Protein AF-A0AB36ZN95-F1 (afdb_monomer_lite)

Sequence (146 aa):
MKLFPFGRGDANPLPSDDRGSGKLDDYDYELRPKSRRGDTLLRLADSRPHQDEIARVLALGEDEVTAVIPRRTAEEERVDAPMPVRLFAAQRPSGLVGQVPRGLENVVEAALARLSEAGRSPRVPARIVTVRGGLRVELLMHETRG

Structure (mmCIF, N/CA/C/O backbone):
data_AF-A0AB36ZN95-F1
#
_entry.id   AF-A0AB36ZN95-F1
#
loop_
_atom_site.group_PDB
_atom_site.id
_atom_site.type_symbol
_atom_site.label_atom_id
_atom_site.label_alt_id
_atom_site.label_comp_id
_atom_site.label_asym_id
_atom_site.label_entity_id
_atom_site.label_seq_id
_atom_site.pdbx_PDB_ins_code
_atom_site.Cartn_x
_atom_site.Cartn_y
_atom_site.Cartn_z
_atom_site.occupancy
_atom_site.B_iso_or_equiv
_atom_site.auth_seq_id
_atom_site.auth_comp_id
_atom_site.auth_asym_id
_atom_site.auth_atom_id
_atom_site.pdbx_PDB_model_num
ATOM 1 N N . MET A 1 1 ? 6.369 4.481 -47.819 1.00 40.97 1 MET A N 1
ATOM 2 C CA . MET A 1 1 ? 6.483 4.945 -46.418 1.00 40.97 1 MET A CA 1
ATOM 3 C C . MET A 1 1 ? 6.075 3.802 -45.502 1.00 40.97 1 MET A C 1
ATOM 5 O O . MET A 1 1 ? 4.924 3.397 -45.550 1.00 40.97 1 MET A O 1
ATOM 9 N N . LYS A 1 2 ? 7.013 3.216 -44.750 1.00 36.56 2 LYS A N 1
ATOM 10 C CA . LYS A 1 2 ? 6.698 2.195 -43.738 1.00 36.56 2 LYS A CA 1
ATOM 11 C C . LYS A 1 2 ? 6.238 2.926 -42.474 1.00 36.56 2 LYS A C 1
ATOM 13 O O . LYS A 1 2 ? 7.019 3.689 -41.914 1.00 36.56 2 LYS A O 1
ATOM 18 N N . LEU A 1 3 ? 4.979 2.736 -42.071 1.00 44.12 3 LEU A N 1
ATOM 19 C CA . LEU A 1 3 ? 4.510 3.149 -40.750 1.00 44.12 3 LEU A CA 1
ATOM 20 C C . LEU A 1 3 ? 5.256 2.310 -39.711 1.00 44.12 3 LEU A C 1
ATOM 22 O O . LEU A 1 3 ? 5.128 1.087 -39.695 1.00 44.12 3 LEU A O 1
ATOM 26 N N . PHE A 1 4 ? 6.038 2.966 -38.861 1.00 44.81 4 PHE A N 1
ATOM 27 C CA . PHE A 1 4 ? 6.527 2.348 -37.638 1.00 44.81 4 PHE A CA 1
ATOM 28 C C . PHE A 1 4 ? 5.335 2.203 -36.686 1.00 44.81 4 PHE A C 1
ATOM 30 O O . PHE A 1 4 ? 4.691 3.211 -36.381 1.00 44.81 4 PHE A O 1
ATOM 37 N N . PRO A 1 5 ? 4.995 0.990 -36.223 1.00 46.53 5 PRO A N 1
ATOM 38 C CA . PRO A 1 5 ? 4.025 0.855 -35.156 1.00 46.53 5 PRO A CA 1
ATOM 39 C C . PRO A 1 5 ? 4.655 1.441 -33.890 1.00 46.53 5 PRO A C 1
ATOM 41 O O . PRO A 1 5 ? 5.637 0.912 -33.370 1.00 46.53 5 PRO A O 1
ATOM 44 N N . PHE A 1 6 ? 4.096 2.543 -33.393 1.00 45.62 6 PHE A N 1
ATOM 45 C CA . PHE A 1 6 ? 4.338 3.000 -32.029 1.00 45.62 6 PHE A CA 1
ATOM 46 C C . PHE A 1 6 ? 3.678 2.000 -31.077 1.00 45.62 6 PHE A C 1
ATOM 48 O O . PHE A 1 6 ? 2.567 2.207 -30.594 1.00 45.62 6 PHE A O 1
ATOM 55 N N . GLY A 1 7 ? 4.347 0.876 -30.830 1.00 41.28 7 GLY A N 1
ATOM 56 C CA . GLY A 1 7 ? 4.051 0.072 -29.658 1.00 41.28 7 GLY A CA 1
ATOM 57 C C . GLY A 1 7 ? 4.396 0.918 -28.440 1.00 41.28 7 GLY A C 1
ATOM 58 O O . GLY A 1 7 ? 5.571 1.192 -28.204 1.00 41.28 7 GLY A O 1
ATOM 59 N N . ARG A 1 8 ? 3.390 1.349 -27.668 1.00 46.88 8 ARG A N 1
ATOM 60 C CA . ARG A 1 8 ? 3.610 1.653 -26.249 1.00 46.88 8 ARG A CA 1
ATOM 61 C C . ARG A 1 8 ? 4.201 0.380 -25.661 1.00 46.88 8 ARG A C 1
ATOM 63 O O . ARG A 1 8 ? 3.473 -0.591 -25.478 1.00 46.88 8 ARG A O 1
ATOM 70 N N . GLY A 1 9 ? 5.518 0.360 -25.466 1.00 41.19 9 GLY A N 1
ATOM 71 C CA . GLY A 1 9 ? 6.158 -0.676 -24.676 1.00 41.19 9 GLY A CA 1
ATOM 72 C C . GLY A 1 9 ? 5.415 -0.724 -23.352 1.00 41.19 9 GLY A C 1
ATOM 73 O O . GLY A 1 9 ? 5.236 0.309 -22.709 1.00 41.19 9 GLY A O 1
ATOM 74 N N . ASP A 1 10 ? 4.890 -1.892 -23.017 1.00 50.78 10 ASP A N 1
ATOM 75 C CA . ASP A 1 10 ? 4.234 -2.154 -21.748 1.00 50.78 10 ASP A CA 1
ATOM 76 C C . ASP A 1 10 ? 5.326 -2.016 -20.671 1.00 50.78 10 ASP A C 1
ATOM 78 O O . ASP A 1 10 ? 6.056 -2.956 -20.375 1.00 50.78 10 ASP A O 1
ATOM 82 N N . ALA A 1 11 ? 5.548 -0.784 -20.201 1.00 57.69 11 ALA A N 1
ATOM 83 C CA . ALA A 1 11 ? 6.729 -0.361 -19.444 1.00 57.69 11 ALA A CA 1
ATOM 84 C C . ALA A 1 11 ? 6.703 -0.823 -17.978 1.00 57.69 11 ALA A C 1
ATOM 86 O O . ALA A 1 11 ? 7.364 -0.240 -17.123 1.00 57.69 11 ALA A O 1
ATOM 87 N N . ASN A 1 12 ? 5.916 -1.856 -17.673 1.00 65.75 12 ASN A N 1
ATOM 88 C CA . ASN A 1 12 ? 5.936 -2.506 -16.379 1.00 65.75 12 ASN A CA 1
ATOM 89 C C . ASN A 1 12 ? 6.737 -3.813 -16.507 1.00 65.75 12 ASN A C 1
ATOM 91 O O . ASN A 1 12 ? 6.235 -4.762 -17.122 1.00 65.75 12 ASN A O 1
ATOM 95 N N . PRO A 1 13 ? 7.964 -3.879 -15.947 1.00 77.44 13 PRO A N 1
ATOM 96 C CA . PRO A 1 13 ? 8.823 -5.057 -16.051 1.00 77.44 13 PRO A CA 1
ATOM 97 C C . PRO A 1 13 ? 8.262 -6.266 -15.288 1.00 77.44 13 PRO A C 1
ATOM 99 O O . PRO A 1 13 ? 8.769 -7.375 -15.444 1.00 77.44 13 PRO A O 1
ATOM 102 N N . LEU A 1 14 ? 7.222 -6.071 -14.467 1.00 85.25 14 LEU A N 1
ATOM 103 C CA . LEU A 1 14 ? 6.619 -7.134 -13.679 1.00 85.25 14 LEU A CA 1
ATOM 104 C C . LEU A 1 14 ? 5.716 -8.041 -14.535 1.00 85.25 14 LEU A C 1
ATOM 106 O O . LEU A 1 14 ? 4.974 -7.551 -15.405 1.00 85.25 14 LEU A O 1
ATOM 110 N N . PRO A 1 15 ? 5.700 -9.358 -14.244 1.00 85.94 15 PRO A N 1
ATOM 111 C CA . PRO A 1 15 ? 4.718 -10.287 -14.796 1.00 85.94 15 PRO A CA 1
ATOM 112 C C . PRO A 1 15 ? 3.291 -9.771 -14.597 1.00 85.94 15 PRO A C 1
ATOM 114 O O . PRO A 1 15 ? 2.988 -9.188 -13.559 1.00 85.94 15 PRO A O 1
ATOM 117 N N . SER A 1 16 ? 2.402 -10.000 -15.567 1.00 84.12 16 SER A N 1
ATOM 118 C CA . SER A 1 16 ? 1.049 -9.416 -15.600 1.00 84.12 16 SER A CA 1
ATOM 119 C C . SER A 1 16 ? 0.217 -9.662 -14.337 1.00 84.12 16 SER A C 1
ATOM 121 O O . SER A 1 16 ? -0.563 -8.808 -13.925 1.00 84.12 16 SER A O 1
ATOM 123 N N . ASP A 1 17 ? 0.414 -10.803 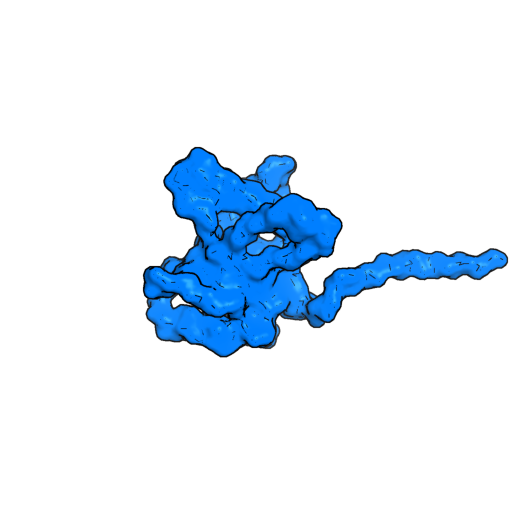-13.695 1.00 84.62 17 ASP A N 1
ATOM 124 C CA . ASP A 1 17 ? -0.256 -11.239 -12.474 1.00 84.62 17 ASP A CA 1
ATOM 125 C C . ASP A 1 17 ? 0.431 -10.778 -11.174 1.00 84.62 17 ASP A C 1
ATOM 127 O O . ASP A 1 17 ? -0.036 -11.106 -10.081 1.00 84.62 17 ASP A O 1
ATOM 131 N N . ASP A 1 18 ? 1.509 -9.997 -11.281 1.00 91.06 18 ASP A N 1
ATOM 132 C CA . ASP A 1 18 ? 2.252 -9.367 -10.183 1.00 91.06 18 ASP A CA 1
ATOM 133 C C . ASP A 1 18 ? 2.327 -7.834 -10.298 1.00 91.06 18 ASP A C 1
ATOM 135 O O . ASP A 1 18 ? 2.977 -7.168 -9.499 1.00 91.06 18 ASP A O 1
ATOM 139 N N . ARG A 1 19 ? 1.620 -7.237 -11.263 1.00 91.31 19 ARG A N 1
ATOM 140 C CA . ARG A 1 19 ? 1.569 -5.774 -11.448 1.00 91.31 19 ARG A CA 1
ATOM 141 C C . ARG A 1 19 ? 0.725 -5.046 -10.397 1.00 91.31 19 ARG A C 1
ATOM 143 O O . ARG A 1 19 ? 0.650 -3.821 -10.426 1.00 91.31 19 ARG A O 1
ATOM 150 N N . GLY A 1 20 ? 0.086 -5.789 -9.496 1.00 92.56 20 GLY A N 1
ATOM 151 C CA . GLY A 1 20 ? -0.920 -5.270 -8.575 1.00 92.56 20 GLY A CA 1
ATOM 152 C C . GLY A 1 20 ? -2.227 -4.911 -9.281 1.00 92.56 20 GLY A C 1
ATOM 153 O O . GLY A 1 20 ? -2.436 -5.229 -10.452 1.00 92.56 20 GLY A O 1
ATOM 154 N N . SER A 1 21 ? -3.153 -4.294 -8.552 1.00 94.12 21 SER A N 1
ATOM 155 C CA . SER A 1 21 ? -4.444 -3.883 -9.112 1.00 94.12 21 SER A CA 1
ATOM 156 C C . SER A 1 21 ? -5.057 -2.713 -8.359 1.00 94.12 21 SER A C 1
ATOM 158 O O . SER A 1 21 ? -4.961 -2.638 -7.140 1.00 94.12 21 SER A O 1
ATOM 160 N N . GLY A 1 22 ? -5.774 -1.864 -9.080 1.00 92.88 22 GLY A N 1
ATOM 161 C CA . GLY A 1 22 ? -6.604 -0.781 -8.560 1.00 92.88 22 GLY A CA 1
ATOM 162 C C . GLY A 1 22 ? -7.151 0.021 -9.739 1.00 92.88 22 GLY A C 1
ATOM 163 O O . GLY A 1 22 ? -6.630 -0.099 -10.851 1.00 92.88 22 GLY A O 1
ATOM 164 N N . LYS A 1 23 ? -8.216 0.797 -9.537 1.00 93.06 23 LYS A N 1
ATOM 165 C CA . LYS A 1 23 ? -8.818 1.604 -10.606 1.00 93.06 23 LYS A CA 1
ATOM 166 C C . LYS A 1 23 ? -8.868 3.057 -10.176 1.00 93.06 23 LYS A C 1
ATOM 168 O O . LYS A 1 23 ? -9.455 3.369 -9.148 1.00 93.06 23 LYS A O 1
ATOM 173 N N . LEU A 1 24 ? -8.310 3.951 -10.992 1.00 92.25 24 LEU A N 1
ATOM 174 C CA . LEU A 1 24 ? -8.449 5.394 -10.771 1.00 92.25 24 LEU A CA 1
ATOM 175 C C . LEU A 1 24 ? -9.924 5.828 -10.761 1.00 92.25 24 LEU A C 1
ATOM 177 O O . LEU A 1 24 ? -10.290 6.723 -10.008 1.00 92.25 24 LEU A O 1
ATOM 181 N N . ASP A 1 25 ? -10.786 5.127 -11.503 1.00 94.00 25 ASP A N 1
ATOM 182 C CA . ASP A 1 25 ? -12.232 5.366 -11.518 1.00 94.00 25 ASP A CA 1
ATOM 183 C C . ASP A 1 25 ? -12.919 5.117 -10.167 1.00 94.00 25 ASP A C 1
ATOM 185 O O . ASP A 1 25 ? -14.033 5.600 -9.963 1.00 94.00 25 ASP A O 1
ATOM 189 N N . ASP A 1 26 ? -12.282 4.418 -9.224 1.00 94.31 26 ASP A N 1
ATOM 190 C CA . ASP A 1 26 ? -12.817 4.238 -7.870 1.00 94.31 26 ASP A CA 1
ATOM 191 C C . ASP A 1 26 ? -12.635 5.500 -7.002 1.00 94.31 26 ASP A C 1
ATOM 193 O O . ASP A 1 26 ? -13.139 5.552 -5.877 1.00 94.31 26 ASP A O 1
ATOM 197 N N . TYR A 1 27 ? -11.957 6.531 -7.520 1.00 95.44 27 TYR A N 1
ATOM 198 C CA . TYR A 1 27 ? -11.639 7.778 -6.828 1.00 95.44 27 TYR A CA 1
ATOM 199 C C . TYR A 1 27 ? -12.280 8.990 -7.515 1.00 95.44 27 TYR A C 1
ATOM 201 O O . TYR A 1 27 ? -12.555 8.981 -8.717 1.00 95.44 27 TYR A O 1
ATOM 209 N N . ASP A 1 28 ? -12.583 10.029 -6.739 1.00 94.62 28 ASP A N 1
ATOM 210 C CA . ASP A 1 28 ? -13.019 11.324 -7.266 1.00 94.62 28 ASP A CA 1
ATOM 211 C C . ASP A 1 28 ? -11.836 12.179 -7.761 1.00 94.62 28 ASP A C 1
ATOM 213 O O . ASP A 1 28 ? -10.677 11.763 -7.725 1.00 94.62 28 ASP A O 1
ATOM 217 N N . TYR A 1 29 ? -12.131 13.387 -8.248 1.00 92.56 29 TYR A N 1
ATOM 218 C CA . TYR A 1 29 ? -11.125 14.311 -8.785 1.00 92.56 29 TYR A CA 1
ATOM 219 C C . TYR A 1 29 ? -10.100 14.789 -7.744 1.00 92.56 29 TYR A C 1
ATOM 221 O O . TYR A 1 29 ? -9.048 15.295 -8.118 1.00 92.56 29 TYR A O 1
ATOM 229 N N . GLU A 1 30 ? -10.381 14.606 -6.452 1.00 93.12 30 GLU A N 1
ATOM 230 C CA . GLU A 1 30 ? -9.478 14.922 -5.341 1.00 93.12 30 GLU A CA 1
ATOM 231 C C . GLU A 1 30 ? -8.770 13.659 -4.812 1.00 93.12 30 GLU A C 1
ATOM 233 O O . GLU A 1 30 ? -8.222 13.651 -3.704 1.00 93.12 30 GLU A O 1
ATOM 238 N N . LEU A 1 31 ? -8.802 12.570 -5.593 1.00 95.06 31 LEU A N 1
ATOM 239 C CA . LEU A 1 31 ? -8.221 11.267 -5.272 1.00 95.06 31 LEU A CA 1
ATOM 240 C C . LEU A 1 31 ? -8.751 10.689 -3.950 1.00 95.06 31 LEU A C 1
ATOM 242 O O . LEU A 1 31 ? -8.045 9.983 -3.219 1.00 95.06 31 LEU A O 1
ATOM 246 N N . ARG A 1 32 ? -10.007 10.993 -3.605 1.00 94.94 32 ARG A N 1
ATOM 247 C CA . ARG A 1 32 ? -10.692 10.377 -2.466 1.00 94.94 32 ARG A CA 1
ATOM 248 C C . ARG A 1 32 ? -11.461 9.155 -2.968 1.00 94.94 32 ARG A C 1
ATOM 250 O O . ARG A 1 32 ? -12.135 9.248 -3.994 1.00 94.94 32 ARG A O 1
ATOM 257 N N . PRO A 1 33 ? -11.415 8.016 -2.258 1.00 95.38 33 PRO A N 1
ATOM 258 C CA . PRO A 1 33 ? -12.232 6.851 -2.596 1.00 95.38 33 PRO A CA 1
ATOM 259 C C . PRO A 1 33 ? -13.703 7.253 -2.688 1.00 95.38 33 PRO A C 1
ATOM 261 O O . PRO A 1 33 ? -14.205 7.865 -1.747 1.00 95.38 33 PRO A O 1
ATOM 264 N N . LYS A 1 34 ? -14.414 6.917 -3.768 1.00 93.88 34 LYS A N 1
ATOM 265 C CA . LYS A 1 34 ? -15.825 7.307 -3.975 1.00 93.88 34 LYS A CA 1
ATOM 266 C C . LYS A 1 34 ? -16.774 6.695 -2.941 1.00 93.88 34 LYS A C 1
ATOM 268 O O . LYS A 1 34 ? -17.787 7.302 -2.601 1.00 93.88 34 LYS A O 1
ATOM 273 N N . SER A 1 35 ? -16.440 5.513 -2.424 1.00 87.88 35 SER A N 1
ATOM 274 C CA . SER A 1 35 ? -17.245 4.738 -1.472 1.00 87.88 35 SER A CA 1
ATOM 275 C C . SER A 1 35 ? -16.466 4.469 -0.182 1.00 87.88 35 SER A C 1
ATOM 277 O O . SER A 1 35 ? -15.248 4.315 -0.203 1.00 87.88 35 SER A O 1
ATOM 279 N N . ARG A 1 36 ? -17.181 4.370 0.949 1.00 83.88 36 ARG A N 1
ATOM 280 C CA . ARG A 1 36 ? -16.649 3.842 2.225 1.00 83.88 36 ARG A CA 1
ATOM 281 C C . ARG A 1 36 ? -16.957 2.353 2.427 1.00 83.88 36 ARG A C 1
ATOM 283 O O . ARG A 1 36 ? -16.578 1.796 3.446 1.00 83.88 36 ARG A O 1
ATOM 290 N N . ARG A 1 37 ? -17.684 1.714 1.503 1.00 80.62 37 ARG A N 1
ATOM 291 C CA . ARG A 1 37 ? -18.317 0.396 1.709 1.00 80.62 37 ARG A CA 1
ATOM 292 C C . ARG A 1 37 ? -17.418 -0.814 1.422 1.00 80.62 37 ARG A C 1
ATOM 294 O O . ARG A 1 37 ? -17.933 -1.915 1.298 1.00 80.62 37 ARG A O 1
ATOM 301 N N . GLY A 1 38 ? -16.103 -0.633 1.322 1.00 81.06 38 GLY A N 1
ATOM 302 C CA . GLY A 1 38 ? -15.180 -1.746 1.065 1.00 81.06 38 GLY A CA 1
ATOM 303 C C . GLY A 1 38 ? -14.758 -1.933 -0.391 1.00 81.06 38 GLY A C 1
ATOM 304 O O . GLY A 1 38 ? -13.888 -2.754 -0.659 1.00 81.06 38 GLY A O 1
ATOM 305 N N . ASP A 1 39 ? -15.334 -1.174 -1.327 1.00 85.94 39 ASP A N 1
ATOM 306 C CA . ASP A 1 39 ? -15.176 -1.448 -2.765 1.00 85.94 39 ASP A CA 1
ATOM 307 C C . ASP A 1 39 ? -13.837 -0.956 -3.334 1.00 85.94 39 ASP A C 1
ATOM 309 O O . ASP A 1 39 ? -13.312 -1.516 -4.293 1.00 85.94 39 ASP A O 1
ATOM 313 N N . THR A 1 40 ? -13.272 0.099 -2.740 1.00 94.38 40 THR A N 1
ATOM 314 C CA . THR A 1 40 ? -12.025 0.710 -3.207 1.00 94.38 40 THR A CA 1
ATOM 315 C C . THR A 1 40 ? -10.840 0.057 -2.503 1.00 94.38 40 THR A C 1
ATOM 317 O O . THR A 1 40 ? -10.559 0.334 -1.329 1.00 94.38 40 THR A O 1
ATOM 320 N N . LEU A 1 41 ? -10.168 -0.831 -3.234 1.00 95.69 41 LEU A N 1
ATOM 321 C CA . LEU A 1 41 ? -9.026 -1.625 -2.788 1.00 95.69 41 LEU A CA 1
ATOM 322 C C . LEU A 1 41 ? -7.855 -1.445 -3.752 1.00 95.69 41 LEU A C 1
ATOM 324 O O . LEU A 1 41 ? -8.045 -1.338 -4.964 1.00 95.69 41 LEU A O 1
ATOM 328 N N . LEU A 1 42 ? -6.639 -1.473 -3.214 1.00 96.50 42 LEU A N 1
ATOM 329 C CA . LEU A 1 42 ? -5.415 -1.426 -4.007 1.00 96.50 42 LEU A CA 1
ATOM 330 C C . LEU A 1 42 ? -4.536 -2.621 -3.646 1.00 96.50 42 LEU A C 1
ATOM 332 O O . LEU A 1 42 ? -4.019 -2.717 -2.538 1.00 96.50 42 LEU A O 1
ATOM 336 N N . ARG A 1 43 ? -4.372 -3.555 -4.579 1.00 97.06 43 ARG A N 1
ATOM 337 C CA . ARG A 1 43 ? -3.485 -4.709 -4.422 1.00 97.06 43 ARG A CA 1
ATOM 338 C C . ARG A 1 43 ? -2.072 -4.318 -4.809 1.00 97.06 43 ARG A C 1
ATOM 340 O O . ARG A 1 43 ? -1.875 -3.793 -5.904 1.00 97.06 43 ARG A O 1
ATOM 347 N N . LEU A 1 44 ? -1.112 -4.618 -3.943 1.00 97.31 44 LEU A N 1
ATOM 348 C CA . LEU A 1 44 ? 0.293 -4.312 -4.186 1.00 97.31 44 LEU A CA 1
ATOM 349 C C . LEU A 1 44 ? 0.838 -5.038 -5.419 1.00 97.31 44 LEU A C 1
ATOM 351 O O . LEU A 1 44 ? 0.426 -6.157 -5.745 1.00 97.31 44 LEU A O 1
ATOM 355 N N . ALA A 1 45 ? 1.775 -4.371 -6.078 1.00 96.44 45 ALA A N 1
ATOM 356 C CA . ALA A 1 45 ? 2.636 -4.945 -7.095 1.00 96.44 45 ALA A CA 1
ATOM 357 C C . ALA A 1 45 ? 3.865 -5.597 -6.448 1.00 96.44 45 ALA A C 1
ATOM 359 O O . ALA A 1 45 ? 4.190 -5.301 -5.296 1.00 96.44 45 ALA A O 1
ATOM 360 N N . ASP A 1 46 ? 4.558 -6.448 -7.202 1.00 95.62 46 ASP A N 1
ATOM 361 C CA . ASP A 1 46 ? 5.852 -7.028 -6.819 1.00 95.62 46 ASP A CA 1
ATOM 362 C C . ASP A 1 46 ? 5.814 -7.761 -5.464 1.00 95.62 46 ASP A C 1
ATOM 364 O O . ASP A 1 46 ? 6.742 -7.700 -4.666 1.00 95.62 46 ASP A O 1
ATOM 368 N N . SER A 1 47 ? 4.708 -8.442 -5.144 1.00 95.62 47 SER A N 1
ATOM 369 C CA . SER A 1 47 ? 4.602 -9.190 -3.876 1.00 95.62 47 SER A CA 1
ATOM 370 C C . SER A 1 47 ? 5.198 -10.598 -3.966 1.00 95.62 47 SER A C 1
ATOM 372 O O . SER A 1 47 ? 5.361 -11.259 -2.938 1.00 95.62 47 SER A O 1
ATOM 374 N N . ARG A 1 48 ? 5.513 -11.107 -5.166 1.00 93.94 48 ARG A N 1
ATOM 375 C CA . ARG A 1 48 ? 6.055 -12.469 -5.331 1.00 93.94 48 ARG A CA 1
ATOM 376 C C . ARG A 1 48 ? 7.434 -12.686 -4.724 1.00 93.94 48 ARG A C 1
ATOM 378 O O . ARG A 1 48 ? 7.621 -13.736 -4.117 1.00 93.94 48 ARG A O 1
ATOM 385 N N . PRO A 1 49 ? 8.395 -11.757 -4.826 1.00 95.00 49 PRO A N 1
ATOM 386 C CA . PRO A 1 49 ? 9.688 -11.947 -4.173 1.00 95.00 49 PRO A CA 1
ATOM 387 C C . PRO A 1 49 ? 9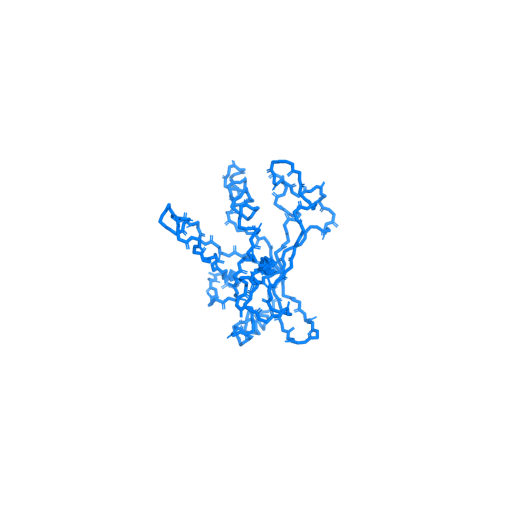.588 -11.936 -2.639 1.00 95.00 49 PRO A C 1
ATOM 389 O O . PRO A 1 49 ? 10.547 -12.273 -1.954 1.00 95.00 49 PRO A O 1
ATOM 392 N N . HIS A 1 50 ? 8.431 -11.548 -2.092 1.00 96.69 50 HIS A N 1
ATOM 393 C CA . HIS A 1 50 ? 8.223 -11.285 -0.671 1.00 96.69 50 HIS A CA 1
ATOM 394 C C . HIS A 1 50 ? 7.245 -12.259 0.004 1.00 96.69 50 HIS A C 1
ATOM 396 O O . HIS A 1 50 ? 6.710 -11.957 1.068 1.00 96.69 50 HIS A O 1
ATOM 402 N N . GLN A 1 51 ? 6.993 -13.432 -0.587 1.00 96.69 51 GLN A N 1
ATOM 403 C CA . GLN A 1 51 ? 6.025 -14.398 -0.046 1.00 96.69 51 GLN A CA 1
ATOM 404 C C . GLN A 1 51 ? 6.356 -14.848 1.379 1.00 96.69 51 GLN A C 1
ATOM 406 O O . GLN A 1 51 ? 5.452 -14.894 2.208 1.00 96.69 51 GLN A O 1
ATOM 411 N N . ASP A 1 52 ? 7.629 -15.107 1.681 1.00 97.06 52 ASP A N 1
ATOM 412 C CA . ASP A 1 52 ? 8.063 -15.526 3.021 1.00 97.06 52 ASP A CA 1
ATOM 413 C C . ASP A 1 52 ? 7.786 -14.443 4.069 1.00 97.06 52 ASP A C 1
ATOM 415 O O . ASP A 1 52 ? 7.347 -14.725 5.183 1.00 97.06 52 ASP A O 1
ATOM 419 N N . GLU A 1 53 ? 7.995 -13.182 3.694 1.00 97.38 53 GLU A N 1
ATOM 420 C CA . GLU A 1 53 ? 7.727 -12.032 4.549 1.00 97.38 53 GLU A CA 1
ATOM 421 C C . GLU A 1 53 ? 6.223 -11.868 4.799 1.00 97.38 53 GLU A C 1
ATOM 423 O O . GLU A 1 53 ? 5.795 -11.703 5.941 1.00 97.38 53 GLU A O 1
ATOM 428 N N . ILE A 1 54 ? 5.410 -11.979 3.746 1.00 97.19 54 ILE A N 1
ATOM 429 C CA . ILE A 1 54 ? 3.949 -11.898 3.845 1.00 97.19 54 ILE A CA 1
ATOM 430 C C . ILE A 1 54 ? 3.406 -13.064 4.682 1.00 97.19 54 ILE A C 1
ATOM 432 O O . ILE A 1 54 ? 2.564 -12.850 5.552 1.00 97.19 54 ILE A O 1
ATOM 436 N N . ALA A 1 55 ? 3.915 -14.281 4.476 1.00 96.75 55 ALA A N 1
ATOM 437 C CA . ALA A 1 55 ? 3.546 -15.459 5.256 1.00 96.75 55 ALA A CA 1
ATOM 438 C C . ALA A 1 55 ? 3.922 -15.295 6.732 1.00 96.75 55 ALA A C 1
ATOM 440 O O . ALA A 1 55 ? 3.126 -15.629 7.608 1.00 96.75 55 ALA A O 1
ATOM 441 N N . ARG A 1 56 ? 5.097 -14.721 7.019 1.00 96.00 56 ARG A N 1
ATOM 442 C CA . ARG A 1 56 ? 5.520 -14.417 8.388 1.00 96.00 56 ARG A CA 1
ATOM 443 C C . ARG A 1 56 ? 4.578 -13.430 9.064 1.00 96.00 56 ARG A C 1
ATOM 445 O O . ARG A 1 56 ? 4.229 -13.650 10.217 1.00 96.00 56 ARG A O 1
ATOM 452 N N . VAL A 1 57 ? 4.181 -12.355 8.378 1.00 96.00 57 VAL A N 1
ATOM 453 C CA . VAL A 1 57 ? 3.226 -11.377 8.928 1.00 96.00 57 VAL A CA 1
ATOM 454 C C . VAL A 1 57 ? 1.860 -12.026 9.149 1.00 96.00 57 VAL A C 1
ATOM 456 O O . VAL A 1 57 ? 1.282 -11.850 10.215 1.00 96.00 57 VAL A O 1
ATOM 459 N N . LEU A 1 58 ? 1.376 -12.828 8.196 1.00 94.94 58 LEU A N 1
ATOM 460 C CA . LEU A 1 58 ? 0.114 -13.560 8.328 1.00 94.94 58 LEU A CA 1
ATOM 461 C C . LEU A 1 58 ? 0.125 -14.518 9.530 1.00 94.94 58 LEU A C 1
ATOM 463 O O . LEU A 1 58 ? -0.861 -14.609 10.255 1.00 94.94 58 LEU A O 1
ATOM 467 N N . ALA A 1 59 ? 1.248 -15.197 9.774 1.00 94.88 59 ALA A N 1
ATOM 468 C CA . ALA A 1 59 ? 1.412 -16.126 10.889 1.00 94.88 59 ALA A CA 1
ATOM 469 C C . ALA A 1 59 ? 1.411 -15.452 12.274 1.00 94.88 59 ALA A C 1
ATOM 471 O O . ALA A 1 59 ? 1.256 -16.150 13.273 1.00 94.88 59 ALA A O 1
ATOM 472 N N . LEU A 1 60 ? 1.565 -14.122 12.353 1.00 92.31 60 LEU A N 1
ATOM 473 C CA . LEU A 1 60 ? 1.404 -13.386 13.614 1.00 92.31 60 LEU A CA 1
ATOM 474 C C . LEU A 1 60 ? -0.057 -13.369 14.086 1.00 92.31 60 LEU A C 1
ATOM 476 O O . LEU A 1 60 ? -0.288 -13.195 15.276 1.00 92.31 60 LEU A O 1
ATOM 480 N N . GLY A 1 61 ? -1.023 -13.571 13.179 1.00 88.50 61 GLY A N 1
ATOM 481 C CA . GLY A 1 61 ? -2.443 -13.668 13.526 1.00 88.50 61 GLY A CA 1
ATOM 482 C C . GLY A 1 61 ? -3.070 -12.359 14.014 1.00 88.50 61 GLY A C 1
ATOM 483 O O . GLY A 1 61 ? -4.045 -12.405 14.752 1.00 88.50 61 GLY A O 1
ATOM 484 N N . GLU A 1 62 ? -2.506 -11.210 13.635 1.00 88.00 62 GLU A N 1
ATOM 485 C CA . GLU A 1 62 ? -3.056 -9.893 13.973 1.00 88.00 62 GLU A CA 1
ATOM 486 C C . GLU A 1 62 ? -4.315 -9.602 13.145 1.00 88.00 62 GLU A C 1
ATOM 488 O O . GLU A 1 62 ? -4.300 -9.739 11.918 1.00 88.00 62 GLU A O 1
ATOM 493 N N . ASP A 1 63 ? -5.377 -9.147 13.810 1.00 80.62 63 ASP A N 1
ATOM 494 C CA . ASP A 1 63 ? -6.637 -8.776 13.153 1.00 80.62 63 ASP A CA 1
ATOM 495 C C . ASP A 1 63 ? -6.502 -7.478 12.340 1.00 80.62 63 ASP A C 1
ATOM 497 O O . ASP A 1 63 ? -7.132 -7.317 11.293 1.00 80.62 63 ASP A O 1
ATOM 501 N N . GLU A 1 64 ? -5.646 -6.558 12.797 1.00 86.81 64 GLU A N 1
ATOM 502 C CA . GLU A 1 64 ? -5.416 -5.262 12.163 1.00 86.81 64 GLU A CA 1
ATOM 503 C C . GLU A 1 64 ? -3.965 -5.121 11.699 1.00 86.81 64 GLU A C 1
ATOM 505 O O . GLU A 1 64 ? -3.023 -5.043 12.491 1.00 86.81 64 GLU A O 1
ATOM 510 N N . VAL A 1 65 ? -3.785 -5.016 10.383 1.00 94.81 65 VAL A N 1
ATOM 511 C CA . VAL A 1 65 ? -2.489 -4.735 9.768 1.00 94.81 65 VAL A CA 1
ATOM 512 C C . VAL A 1 65 ? -2.574 -3.402 9.041 1.00 94.81 65 VAL A C 1
ATOM 514 O O . VAL A 1 65 ? -3.551 -3.096 8.363 1.00 94.81 65 VAL A O 1
ATOM 517 N N . THR A 1 66 ? -1.537 -2.577 9.166 1.00 96.50 66 THR A N 1
ATOM 518 C CA . THR A 1 66 ? -1.476 -1.287 8.464 1.00 96.50 66 THR A CA 1
ATOM 519 C C . THR A 1 66 ? -0.223 -1.196 7.608 1.00 96.50 66 THR A C 1
ATOM 521 O O . THR A 1 66 ? 0.808 -1.775 7.927 1.00 96.50 66 THR A O 1
ATOM 524 N N . ALA A 1 67 ? -0.292 -0.481 6.496 1.00 97.00 67 ALA A N 1
ATOM 525 C CA . ALA A 1 67 ? 0.821 -0.274 5.591 1.00 97.00 67 ALA A CA 1
ATOM 526 C C . ALA A 1 67 ? 1.674 0.917 6.035 1.00 97.00 67 ALA A C 1
ATOM 528 O O . ALA A 1 67 ? 1.172 2.014 6.294 1.00 97.00 67 ALA A O 1
ATOM 529 N N . VAL A 1 68 ? 2.985 0.698 6.070 1.00 95.56 68 VAL A N 1
ATOM 530 C CA . VAL A 1 68 ? 4.010 1.725 6.243 1.00 95.56 68 VAL A CA 1
ATOM 531 C C . VAL A 1 68 ? 4.611 2.003 4.879 1.00 95.56 68 VAL A C 1
ATOM 533 O O . VAL A 1 68 ? 5.279 1.147 4.294 1.00 95.56 68 VAL A O 1
ATOM 536 N N . ILE A 1 69 ? 4.363 3.211 4.388 1.00 95.00 69 ILE A N 1
ATOM 537 C CA . ILE A 1 69 ? 4.757 3.651 3.055 1.00 95.00 69 ILE A CA 1
ATOM 538 C C . ILE A 1 69 ? 5.537 4.957 3.237 1.00 95.00 69 ILE A C 1
ATOM 540 O O . ILE A 1 69 ? 4.971 5.924 3.756 1.00 95.00 69 ILE A O 1
ATOM 544 N N . PRO A 1 70 ? 6.838 4.996 2.902 1.00 89.56 70 PRO A N 1
ATOM 545 C CA . PRO A 1 70 ? 7.599 6.232 2.969 1.00 89.56 70 PRO A CA 1
ATOM 546 C C . PRO A 1 70 ? 7.050 7.224 1.939 1.00 89.56 70 PRO A C 1
ATOM 548 O O . PRO A 1 70 ? 6.648 6.835 0.842 1.00 89.56 70 PRO A O 1
ATOM 551 N N . ARG A 1 71 ? 7.034 8.513 2.291 1.00 85.12 71 ARG A N 1
ATOM 552 C CA . ARG A 1 71 ? 6.776 9.557 1.295 1.00 85.12 71 ARG A CA 1
ATOM 553 C C . ARG A 1 71 ? 7.970 9.627 0.352 1.00 85.12 71 ARG A C 1
ATOM 555 O O . ARG A 1 71 ? 9.104 9.579 0.827 1.00 85.12 71 ARG A O 1
ATOM 562 N N . ARG A 1 72 ? 7.702 9.759 -0.946 1.00 87.06 72 ARG A N 1
ATOM 563 C CA . ARG A 1 72 ? 8.753 10.001 -1.930 1.00 87.06 72 ARG A CA 1
ATOM 564 C C . ARG A 1 72 ? 9.338 11.394 -1.732 1.00 87.06 72 ARG A C 1
ATOM 566 O O . ARG A 1 72 ? 8.659 12.335 -1.324 1.00 87.06 72 ARG A O 1
ATOM 573 N N . THR A 1 73 ? 10.628 11.499 -1.984 1.00 88.12 73 THR A N 1
ATOM 574 C CA . THR A 1 73 ? 11.358 12.755 -2.104 1.00 88.12 73 THR A CA 1
ATOM 575 C C . THR A 1 73 ? 11.190 13.330 -3.511 1.00 88.12 73 THR A C 1
ATOM 577 O O . THR A 1 73 ? 10.902 12.609 -4.465 1.00 88.12 73 THR A O 1
ATOM 580 N N . ALA A 1 74 ? 11.463 14.626 -3.681 1.00 87.06 74 ALA A N 1
ATOM 581 C CA . ALA A 1 74 ? 11.428 15.271 -4.998 1.00 87.06 74 ALA A CA 1
ATOM 582 C C . ALA A 1 74 ? 12.414 14.647 -6.011 1.00 87.06 74 ALA A C 1
ATOM 584 O O . ALA A 1 74 ? 12.263 14.811 -7.221 1.00 87.06 74 ALA A O 1
ATOM 585 N N . GLU A 1 75 ? 13.459 13.965 -5.535 1.00 88.69 75 GLU A N 1
ATOM 586 C CA . GLU A 1 75 ? 14.369 13.211 -6.394 1.00 88.69 75 GLU A CA 1
ATOM 587 C C . GLU A 1 75 ? 13.773 11.880 -6.839 1.00 88.69 75 GLU A C 1
ATOM 589 O O . GLU A 1 75 ? 13.789 11.587 -8.033 1.00 88.69 75 GLU A O 1
ATOM 594 N N . GLU A 1 76 ? 13.180 11.135 -5.908 1.00 87.62 76 GLU A N 1
ATOM 595 C CA . GLU A 1 76 ? 12.447 9.901 -6.192 1.00 87.62 76 GLU A CA 1
ATOM 596 C C . GLU A 1 76 ? 11.282 10.141 -7.159 1.00 87.62 76 GLU A C 1
ATOM 598 O O . GLU A 1 76 ? 11.098 9.369 -8.093 1.00 87.62 76 GLU A O 1
ATOM 603 N N . GLU A 1 77 ? 10.544 11.240 -7.014 1.00 85.25 77 GLU A N 1
ATOM 604 C CA . GLU A 1 77 ? 9.496 11.623 -7.968 1.00 85.25 77 GLU A CA 1
ATOM 605 C C . GLU A 1 77 ? 10.059 11.912 -9.367 1.00 85.25 77 GLU A C 1
ATOM 607 O O . GLU A 1 77 ? 9.492 11.474 -10.368 1.00 85.25 77 GLU A O 1
ATOM 612 N N . ARG A 1 78 ? 11.205 12.603 -9.459 1.00 86.75 78 ARG A N 1
ATOM 613 C CA . ARG A 1 78 ? 11.835 12.964 -10.742 1.00 86.75 78 ARG A CA 1
ATOM 614 C C . ARG A 1 78 ? 12.268 11.744 -11.549 1.00 86.75 78 ARG A C 1
ATOM 616 O O . ARG A 1 78 ? 12.239 11.790 -12.776 1.00 86.75 78 ARG A O 1
ATOM 623 N N . VAL A 1 79 ? 12.700 10.686 -10.867 1.00 87.44 79 VAL A N 1
ATOM 624 C CA . VAL A 1 79 ? 13.147 9.435 -11.500 1.00 87.44 79 VAL A CA 1
ATOM 625 C C . VAL A 1 79 ? 12.052 8.373 -11.549 1.00 87.44 79 VAL A C 1
ATOM 627 O O . VAL A 1 79 ? 12.334 7.234 -11.911 1.00 87.44 79 VAL A O 1
ATOM 630 N N . ASP A 1 80 ? 10.818 8.737 -11.188 1.00 82.31 80 ASP A N 1
ATOM 631 C CA . ASP A 1 80 ? 9.683 7.822 -11.107 1.00 82.31 80 ASP A CA 1
ATOM 632 C C . ASP A 1 80 ? 10.012 6.575 -10.260 1.00 82.31 80 ASP A C 1
ATOM 634 O O . ASP A 1 80 ? 9.752 5.429 -10.639 1.00 82.31 80 ASP A O 1
ATOM 638 N N . ALA A 1 81 ? 10.645 6.800 -9.105 1.00 86.94 81 ALA A N 1
ATOM 639 C CA . ALA A 1 81 ? 11.047 5.744 -8.193 1.00 86.94 81 ALA A CA 1
ATOM 640 C C . ALA A 1 81 ? 9.819 4.977 -7.672 1.00 86.94 81 ALA A C 1
ATOM 642 O O . ALA A 1 81 ? 8.763 5.578 -7.419 1.00 86.94 81 ALA A O 1
ATOM 643 N N . PRO A 1 82 ? 9.949 3.654 -7.482 1.00 89.25 82 PRO A N 1
ATOM 644 C CA . PRO A 1 82 ? 8.886 2.847 -6.907 1.00 89.25 82 PRO A CA 1
ATOM 645 C C . PRO A 1 82 ? 8.556 3.280 -5.476 1.00 89.25 82 PRO A C 1
ATOM 647 O O . PRO A 1 82 ? 9.422 3.747 -4.739 1.00 89.25 82 PRO A O 1
ATOM 650 N N . MET A 1 83 ? 7.311 3.053 -5.052 1.00 94.56 83 MET A N 1
ATOM 651 C CA . MET A 1 83 ? 6.887 3.267 -3.665 1.00 94.56 83 MET A CA 1
ATOM 652 C C . MET A 1 83 ? 6.864 1.934 -2.905 1.00 94.56 83 MET A C 1
ATOM 654 O O . MET A 1 83 ? 5.877 1.198 -3.009 1.00 94.56 83 MET A O 1
ATOM 658 N N . PRO A 1 84 ? 7.923 1.590 -2.149 1.00 95.88 84 PRO A N 1
ATOM 659 C CA . PRO A 1 84 ? 7.977 0.344 -1.398 1.00 95.88 84 PRO A CA 1
ATOM 660 C C . PRO A 1 84 ? 6.971 0.335 -0.248 1.00 95.88 84 PRO A C 1
ATOM 662 O O . PRO A 1 84 ? 6.782 1.335 0.445 1.00 95.88 8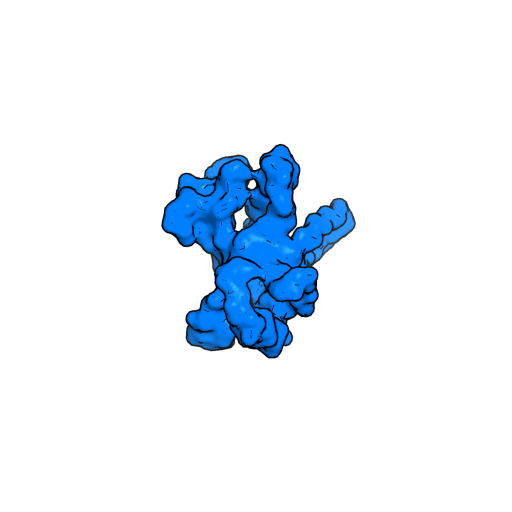4 PRO A O 1
ATOM 665 N N . VAL A 1 85 ? 6.377 -0.826 0.009 1.00 97.62 85 VAL A N 1
ATOM 666 C CA . VAL A 1 85 ? 5.401 -1.013 1.081 1.00 97.62 85 VAL A CA 1
ATOM 667 C C . VAL A 1 85 ? 5.909 -2.045 2.080 1.00 97.62 85 VAL A C 1
ATOM 669 O O . VAL A 1 85 ? 6.387 -3.123 1.719 1.00 97.62 85 VAL A O 1
ATOM 672 N N . ARG A 1 86 ? 5.779 -1.702 3.362 1.00 97.50 86 ARG A N 1
ATOM 673 C CA . ARG A 1 86 ? 5.940 -2.607 4.506 1.00 97.50 86 ARG A CA 1
ATOM 674 C C . ARG A 1 86 ? 4.617 -2.698 5.253 1.00 97.50 86 ARG A C 1
ATOM 676 O O . ARG A 1 86 ? 3.784 -1.802 5.149 1.00 97.50 86 ARG A O 1
ATOM 683 N N . LEU A 1 87 ? 4.440 -3.742 6.044 1.00 97.19 87 LEU A N 1
ATOM 684 C CA . LEU A 1 87 ? 3.315 -3.896 6.957 1.00 97.19 87 LEU A CA 1
ATOM 685 C C . LEU A 1 87 ? 3.762 -3.587 8.382 1.00 97.19 87 LEU A C 1
ATOM 687 O O . LEU A 1 87 ? 4.885 -3.882 8.769 1.00 97.19 87 LEU A O 1
ATOM 691 N N . PHE A 1 88 ? 2.894 -2.980 9.171 1.00 95.44 88 PHE A N 1
ATOM 692 C CA . PHE A 1 88 ? 3.052 -2.817 10.604 1.00 95.44 88 PHE A CA 1
ATOM 693 C C . PHE A 1 88 ? 2.099 -3.791 11.283 1.00 95.44 88 PHE A C 1
ATOM 695 O O . PHE A 1 88 ? 0.883 -3.661 11.143 1.00 95.44 88 PHE A O 1
ATOM 702 N N . ALA A 1 89 ? 2.673 -4.761 11.985 1.00 92.62 89 ALA A N 1
ATOM 703 C CA . ALA A 1 89 ? 1.974 -5.813 12.714 1.00 92.62 89 ALA A CA 1
ATOM 704 C C . ALA A 1 89 ? 2.789 -6.149 13.970 1.00 92.62 89 ALA A C 1
ATOM 706 O O . ALA A 1 89 ? 4.017 -6.011 13.954 1.00 92.62 89 ALA A O 1
ATOM 707 N N . ALA A 1 90 ? 2.136 -6.556 15.061 1.00 87.75 90 ALA A N 1
ATOM 708 C CA . ALA A 1 90 ? 2.798 -6.872 16.332 1.00 87.75 90 ALA A CA 1
ATOM 709 C C . ALA A 1 90 ? 3.803 -5.783 16.785 1.00 87.75 90 ALA A C 1
ATOM 711 O O . ALA A 1 90 ? 4.955 -6.064 17.118 1.00 87.75 90 ALA A O 1
ATOM 712 N N . GLN A 1 91 ? 3.380 -4.512 16.726 1.00 87.50 91 GLN A N 1
ATOM 713 C CA . GLN A 1 91 ? 4.152 -3.321 17.126 1.00 87.50 91 GLN A CA 1
ATOM 714 C C . GLN A 1 91 ? 5.456 -3.047 16.352 1.00 87.50 91 GLN A C 1
ATOM 716 O O . GLN A 1 91 ? 6.234 -2.178 16.753 1.00 87.50 91 GLN A O 1
ATOM 721 N N . ARG A 1 92 ? 5.704 -3.718 15.222 1.00 90.38 92 ARG A N 1
ATOM 722 C CA . ARG A 1 92 ? 6.918 -3.509 14.421 1.00 90.38 92 ARG A CA 1
ATOM 723 C C . ARG A 1 92 ? 6.635 -3.449 12.919 1.00 90.38 92 ARG A C 1
ATOM 725 O O . ARG A 1 92 ? 5.710 -4.104 12.439 1.00 90.38 92 ARG A O 1
ATOM 732 N N . PRO A 1 93 ? 7.436 -2.690 12.151 1.00 93.69 93 PRO A N 1
ATOM 733 C CA . PRO A 1 93 ? 7.414 -2.782 10.702 1.00 93.69 93 PRO A CA 1
ATOM 734 C C . PRO A 1 93 ? 8.037 -4.106 10.233 1.00 93.69 93 PRO A C 1
ATOM 736 O O . PRO A 1 93 ? 9.020 -4.593 10.791 1.00 93.69 93 PRO A O 1
ATOM 739 N N . SER A 1 94 ? 7.458 -4.665 9.182 1.00 95.88 94 SER A N 1
ATOM 740 C CA . SER A 1 94 ? 7.898 -5.858 8.475 1.00 95.88 94 SER A CA 1
ATOM 741 C C . SER A 1 94 ? 9.043 -5.536 7.502 1.00 95.88 94 SER A C 1
ATOM 743 O O . SER A 1 94 ? 9.421 -4.377 7.300 1.00 95.88 94 SER A O 1
ATOM 745 N N . GLY A 1 95 ? 9.563 -6.567 6.836 1.00 96.62 95 GLY A N 1
ATOM 746 C CA . GLY A 1 95 ? 10.313 -6.404 5.590 1.00 96.62 95 GLY A CA 1
ATOM 747 C C . GLY A 1 95 ? 9.424 -5.871 4.457 1.00 96.62 95 GLY A C 1
ATOM 748 O O . GLY A 1 95 ? 8.239 -5.596 4.657 1.00 96.62 95 GLY A O 1
ATOM 749 N N . LEU A 1 96 ? 9.991 -5.704 3.260 1.00 97.06 96 LEU A N 1
ATOM 750 C CA . LEU A 1 96 ? 9.203 -5.332 2.081 1.00 97.06 96 LEU A CA 1
ATOM 751 C C . LEU A 1 96 ? 8.196 -6.432 1.740 1.00 97.06 96 LEU A C 1
ATOM 753 O O . LEU A 1 96 ? 8.533 -7.610 1.799 1.00 97.06 96 LEU A O 1
ATOM 757 N N . VAL A 1 97 ? 6.977 -6.031 1.381 1.00 97.25 97 VAL A N 1
ATOM 758 C CA . VAL A 1 97 ? 5.887 -6.939 0.970 1.00 97.25 97 VAL A CA 1
ATOM 759 C C . VAL A 1 97 ? 5.393 -6.674 -0.456 1.00 97.25 97 VAL A C 1
ATOM 761 O O . VAL A 1 97 ? 4.471 -7.328 -0.948 1.00 97.25 97 VAL A O 1
ATOM 764 N N . GLY A 1 98 ? 5.988 -5.686 -1.115 1.00 96.75 98 GLY A N 1
ATOM 765 C CA . GLY A 1 98 ? 5.640 -5.242 -2.453 1.00 96.75 98 GLY A CA 1
ATOM 766 C C . GLY A 1 98 ? 5.754 -3.733 -2.571 1.00 96.75 98 GLY A C 1
ATOM 767 O O . GLY A 1 98 ? 6.397 -3.062 -1.756 1.00 96.75 98 GLY A O 1
ATOM 768 N N . GLN A 1 99 ? 5.116 -3.202 -3.602 1.00 96.69 99 GLN A N 1
ATOM 769 C CA . GLN A 1 99 ? 5.184 -1.798 -3.975 1.00 96.69 99 GLN A CA 1
ATOM 770 C C . GLN A 1 99 ? 3.800 -1.300 -4.402 1.00 96.69 99 GLN A C 1
ATOM 772 O O . GLN A 1 99 ? 2.928 -2.088 -4.785 1.00 96.69 99 GLN A O 1
ATOM 777 N N . VAL A 1 100 ? 3.578 0.012 -4.340 1.00 96.19 100 VAL A N 1
ATOM 778 C CA . VAL A 1 100 ? 2.367 0.611 -4.918 1.00 96.19 100 VAL A CA 1
ATOM 779 C C . VAL A 1 100 ? 2.382 0.375 -6.438 1.00 96.19 100 VAL A C 1
ATOM 781 O O . VAL A 1 100 ? 3.421 0.585 -7.067 1.00 96.19 100 VAL A O 1
ATOM 784 N N 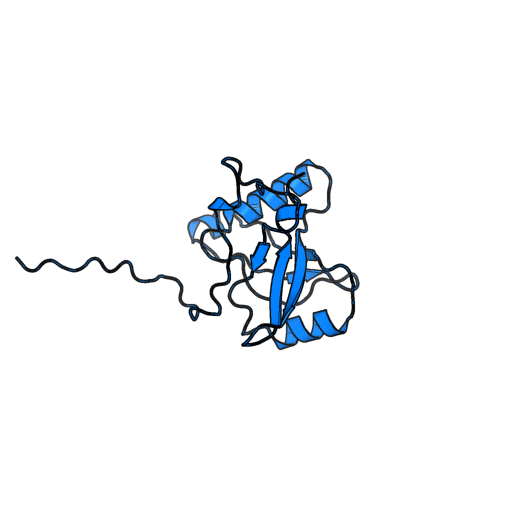. PRO A 1 101 ? 1.269 -0.073 -7.050 1.00 94.44 101 PRO A N 1
ATOM 785 C CA . PRO A 1 101 ? 1.190 -0.242 -8.494 1.00 94.44 101 PRO A CA 1
ATOM 786 C C . PRO A 1 101 ? 1.432 1.069 -9.237 1.00 94.44 101 PRO A C 1
ATOM 788 O O . PRO A 1 101 ? 0.946 2.126 -8.830 1.00 94.44 101 PRO A O 1
ATOM 791 N N . ARG A 1 102 ? 2.119 0.966 -10.375 1.00 89.94 102 ARG A N 1
ATOM 792 C CA . ARG A 1 102 ? 2.418 2.107 -11.245 1.00 89.94 102 ARG A CA 1
ATOM 793 C C . ARG A 1 102 ? 1.138 2.802 -11.706 1.00 89.94 102 ARG A C 1
ATOM 795 O O . ARG A 1 102 ? 0.202 2.142 -12.157 1.00 89.94 102 ARG A O 1
ATOM 802 N N . GLY A 1 103 ? 1.116 4.128 -11.620 1.00 90.12 103 GLY A N 1
ATOM 803 C CA . GLY A 1 103 ? -0.031 4.982 -11.929 1.00 90.12 103 GLY A CA 1
ATOM 804 C C . GLY A 1 103 ? -1.008 5.198 -10.765 1.00 90.12 103 GLY A C 1
ATOM 805 O O . GLY A 1 103 ? -1.956 5.966 -10.924 1.00 90.12 103 GLY A O 1
ATOM 806 N N . LEU A 1 104 ? -0.805 4.552 -9.610 1.00 94.00 104 LEU A N 1
ATOM 807 C CA . LEU A 1 104 ? -1.637 4.711 -8.405 1.00 94.00 104 LEU A CA 1
ATOM 808 C C . LEU A 1 104 ? -0.880 5.360 -7.234 1.00 94.00 104 LEU A C 1
ATOM 810 O O . LEU A 1 104 ? -1.448 5.526 -6.155 1.00 94.00 104 LEU A O 1
ATOM 814 N N . GLU A 1 105 ? 0.373 5.769 -7.436 1.00 93.50 105 GLU A N 1
ATOM 815 C CA . GLU A 1 105 ? 1.219 6.414 -6.428 1.00 93.50 105 GLU A CA 1
ATOM 816 C C . GLU A 1 105 ? 0.560 7.672 -5.845 1.00 93.50 105 GLU A C 1
ATOM 818 O O . GLU A 1 105 ? 0.397 7.783 -4.630 1.00 93.50 105 GLU A O 1
ATOM 823 N N . ASN A 1 106 ? 0.064 8.561 -6.711 1.00 92.69 106 ASN A N 1
ATOM 824 C CA . ASN A 1 106 ? -0.569 9.821 -6.301 1.00 92.69 106 ASN A CA 1
ATOM 825 C C . ASN A 1 106 ? -1.811 9.598 -5.422 1.00 92.69 106 ASN A C 1
ATOM 827 O O . ASN A 1 106 ? -2.121 10.401 -4.544 1.00 92.69 106 ASN A O 1
ATOM 831 N N . VAL A 1 107 ? -2.536 8.498 -5.645 1.00 94.75 107 VAL A N 1
ATOM 832 C CA . VAL A 1 107 ? -3.710 8.136 -4.840 1.00 94.75 107 VAL A CA 1
ATOM 833 C C . VAL A 1 107 ? -3.291 7.757 -3.421 1.00 94.75 107 VAL A C 1
ATOM 835 O O . VAL A 1 107 ? -3.944 8.146 -2.450 1.00 94.75 107 VAL A O 1
ATOM 838 N N . VAL A 1 108 ? -2.198 7.004 -3.290 1.00 95.38 108 VAL A N 1
ATOM 839 C CA . VAL A 1 108 ? -1.636 6.625 -1.991 1.00 95.38 108 VAL A CA 1
ATOM 840 C C . VAL A 1 108 ? -1.064 7.848 -1.278 1.00 95.38 108 VAL A C 1
ATOM 842 O O . VAL A 1 108 ? -1.339 8.038 -0.097 1.00 95.38 108 VAL A O 1
ATOM 845 N N . GLU A 1 109 ? -0.342 8.720 -1.981 1.00 94.19 109 GLU A N 1
ATOM 846 C CA . GLU A 1 109 ? 0.174 9.975 -1.420 1.00 94.19 109 GLU A CA 1
ATOM 847 C C . GLU A 1 109 ? -0.954 10.873 -0.899 1.00 94.19 109 GLU A C 1
ATOM 849 O O . GLU A 1 109 ? -0.901 11.318 0.250 1.00 94.19 109 GLU A O 1
ATOM 854 N N . ALA A 1 110 ? -2.020 11.061 -1.685 1.00 94.50 110 ALA A N 1
ATOM 855 C CA . ALA A 1 110 ? -3.198 11.816 -1.267 1.00 94.50 110 ALA A CA 1
ATOM 856 C C . ALA A 1 110 ? -3.891 11.187 -0.046 1.00 94.50 110 ALA A C 1
ATOM 858 O O . ALA A 1 110 ? -4.344 11.900 0.850 1.00 94.50 110 ALA A O 1
ATOM 859 N N . ALA A 1 111 ? -3.958 9.854 0.030 1.00 95.00 111 ALA A N 1
ATOM 860 C CA . ALA A 1 111 ? -4.492 9.153 1.195 1.00 95.00 111 ALA A CA 1
ATOM 861 C C . ALA A 1 111 ? -3.646 9.378 2.458 1.00 95.00 111 ALA A C 1
ATOM 863 O O . ALA A 1 111 ? -4.198 9.675 3.518 1.00 95.00 111 ALA A O 1
ATOM 864 N N . LEU A 1 112 ? -2.318 9.281 2.354 1.00 94.75 112 LEU A N 1
ATOM 865 C CA . LEU A 1 112 ? -1.401 9.514 3.474 1.00 94.75 112 LEU A CA 1
ATOM 866 C C . LEU A 1 112 ? -1.429 10.972 3.947 1.00 94.75 112 LEU A C 1
ATOM 868 O O . LEU A 1 112 ? -1.407 11.220 5.154 1.00 94.75 112 LEU A O 1
ATOM 872 N N . ALA A 1 113 ? -1.493 11.926 3.013 1.00 93.50 113 ALA A N 1
ATOM 873 C CA . ALA A 1 113 ? -1.638 13.346 3.319 1.00 93.50 113 ALA A CA 1
ATOM 874 C C . ALA A 1 113 ? -2.931 13.599 4.101 1.00 93.50 113 ALA A C 1
ATOM 876 O O . ALA A 1 113 ? -2.879 14.142 5.200 1.00 93.50 113 ALA A O 1
ATOM 877 N N . ARG A 1 114 ? -4.059 13.081 3.607 1.00 93.56 114 ARG A N 1
ATOM 878 C CA . ARG A 1 114 ? -5.368 13.220 4.251 1.00 93.56 114 ARG A CA 1
ATOM 879 C C . ARG A 1 114 ? -5.411 12.630 5.657 1.00 93.56 114 ARG A C 1
ATOM 881 O O . ARG A 1 114 ? -5.888 13.277 6.581 1.00 93.56 114 ARG A O 1
ATOM 888 N N . LEU A 1 115 ? -4.867 11.424 5.847 1.00 93.00 115 LEU A N 1
ATOM 889 C CA . LEU A 1 115 ? -4.763 10.816 7.179 1.00 93.00 115 LEU A CA 1
ATOM 890 C C . LEU A 1 115 ? -3.948 11.699 8.133 1.00 93.00 115 LEU A C 1
ATOM 892 O O . LEU A 1 115 ? -4.356 11.901 9.274 1.00 93.00 115 LEU A O 1
ATOM 896 N N . SER A 1 116 ? -2.833 12.252 7.651 1.00 92.12 116 SER A N 1
ATOM 897 C CA . SER A 1 116 ? -1.980 13.156 8.424 1.00 92.12 116 SER A CA 1
ATOM 898 C C . SER A 1 116 ? -2.687 14.469 8.777 1.00 92.12 116 SER A C 1
ATOM 900 O O . SER A 1 116 ? -2.586 14.921 9.913 1.00 92.12 116 SER A O 1
ATOM 902 N N . GLU A 1 117 ? -3.396 15.078 7.826 1.00 93.06 117 GLU A N 1
ATOM 903 C CA . GLU A 1 117 ? -4.170 16.315 8.016 1.00 93.06 117 GLU A CA 1
ATOM 904 C C . GLU A 1 117 ? -5.330 16.115 8.998 1.00 93.06 117 GLU A C 1
ATOM 906 O O . GLU A 1 117 ? -5.610 16.988 9.815 1.00 93.06 117 GLU A O 1
ATOM 911 N N . ALA A 1 118 ? -5.949 14.932 8.988 1.00 91.44 118 ALA A N 1
ATOM 912 C CA . ALA A 1 118 ? -6.984 14.533 9.937 1.00 91.44 118 ALA A CA 1
ATOM 913 C C . ALA A 1 118 ? -6.440 14.159 11.335 1.00 91.44 118 ALA A C 1
ATOM 915 O O . ALA A 1 118 ? -7.202 13.693 12.183 1.00 91.44 118 ALA A O 1
ATOM 916 N N . GLY A 1 119 ? -5.130 14.296 11.585 1.00 90.81 119 GLY A N 1
ATOM 917 C CA . GLY A 1 119 ? -4.493 13.925 12.855 1.00 90.81 119 GLY A CA 1
ATOM 918 C C . GLY A 1 119 ? -4.471 12.417 13.134 1.00 90.81 119 GLY A C 1
ATOM 919 O O . GLY A 1 119 ? -4.225 11.998 14.266 1.00 90.81 119 GLY A O 1
ATOM 920 N N . ARG A 1 120 ? -4.738 11.583 12.121 1.00 90.12 120 ARG A N 1
ATOM 921 C CA . ARG A 1 120 ? -4.667 10.120 12.208 1.00 90.12 120 ARG A CA 1
ATOM 922 C C . ARG A 1 120 ? -3.243 9.652 11.916 1.00 90.12 120 ARG A C 1
ATOM 924 O O . ARG A 1 120 ? -2.436 10.357 11.311 1.00 90.12 120 ARG A O 1
ATOM 931 N N . SER A 1 121 ? -2.931 8.419 12.317 1.00 88.31 121 SER A N 1
ATOM 932 C CA . SER A 1 121 ? -1.674 7.791 11.902 1.00 88.31 121 SER A CA 1
ATOM 933 C C . SER A 1 121 ? -1.623 7.725 10.366 1.00 88.31 121 SER A C 1
ATOM 935 O O . SER A 1 121 ? -2.586 7.237 9.767 1.00 88.31 121 SER A O 1
ATOM 937 N N . PRO A 1 122 ? -0.538 8.180 9.709 1.00 90.69 122 PRO A N 1
ATOM 938 C CA . PRO A 1 122 ? -0.396 8.135 8.255 1.00 90.69 122 PRO A CA 1
ATOM 939 C C . PRO A 1 122 ? -0.028 6.714 7.802 1.00 90.69 122 PRO A C 1
ATOM 941 O O . PRO A 1 122 ? 1.035 6.473 7.234 1.00 90.69 122 PRO A O 1
ATOM 944 N N . ARG A 1 123 ? -0.888 5.747 8.122 1.00 94.06 123 ARG A N 1
ATOM 945 C CA . ARG A 1 123 ? -0.763 4.340 7.749 1.00 94.06 123 ARG A CA 1
ATOM 946 C C . ARG A 1 123 ? -2.089 3.881 7.175 1.00 94.06 123 ARG A C 1
ATOM 948 O O . ARG A 1 123 ? -3.139 4.107 7.772 1.00 94.06 123 ARG A O 1
ATOM 955 N N . VAL A 1 124 ? -2.036 3.252 6.009 1.00 95.50 124 VAL A N 1
ATOM 956 C CA . VAL A 1 124 ? -3.237 2.782 5.314 1.00 95.50 124 VAL A CA 1
ATOM 957 C C . VAL A 1 124 ? -3.598 1.395 5.844 1.00 95.50 124 VAL A C 1
ATOM 959 O O . VAL A 1 124 ? -2.728 0.529 5.824 1.00 95.50 124 VAL A O 1
ATOM 962 N N . PRO A 1 125 ? -4.829 1.141 6.309 1.00 95.62 125 PRO A N 1
ATOM 963 C CA . PRO A 1 125 ? -5.251 -0.203 6.695 1.00 95.62 125 PRO A CA 1
ATOM 964 C C . PRO A 1 125 ? -5.062 -1.195 5.542 1.00 95.62 125 PRO A C 1
ATOM 966 O O . PRO A 1 125 ? -5.242 -0.849 4.373 1.00 95.62 125 PRO A O 1
ATOM 969 N N . ALA A 1 126 ? -4.630 -2.412 5.850 1.00 96.94 126 ALA A N 1
ATOM 970 C CA . ALA A 1 126 ? -4.264 -3.414 4.862 1.00 96.94 126 ALA A CA 1
ATOM 971 C C . ALA A 1 126 ? -4.695 -4.810 5.311 1.00 96.94 126 ALA A C 1
ATOM 973 O O . ALA A 1 126 ? -4.792 -5.102 6.498 1.00 96.94 126 ALA A O 1
ATOM 974 N N . ARG A 1 127 ? -4.899 -5.700 4.343 1.00 95.62 127 ARG A N 1
ATOM 975 C CA . ARG A 1 127 ? -5.167 -7.116 4.592 1.00 95.62 127 ARG A CA 1
ATOM 976 C C . ARG A 1 127 ? -4.305 -8.003 3.712 1.00 95.62 127 ARG A C 1
ATOM 978 O O . ARG A 1 127 ? -3.944 -7.630 2.594 1.00 95.62 127 ARG A O 1
ATOM 985 N N . ILE A 1 128 ? -4.024 -9.203 4.204 1.00 96.38 128 ILE A N 1
ATOM 986 C CA . ILE A 1 128 ? -3.370 -10.256 3.432 1.00 96.38 128 ILE A CA 1
ATOM 987 C C . ILE A 1 128 ? -4.455 -11.171 2.864 1.00 96.38 128 ILE A C 1
ATOM 989 O O . ILE A 1 128 ? -5.339 -11.623 3.587 1.00 96.38 128 ILE A O 1
ATOM 993 N N . VAL A 1 129 ? -4.399 -11.439 1.562 1.00 95.00 129 VAL A N 1
ATOM 994 C CA . VAL A 1 129 ? -5.349 -12.309 0.860 1.00 95.00 129 VAL A CA 1
ATOM 995 C C . VAL A 1 129 ? -4.612 -13.439 0.158 1.00 95.00 129 VAL A C 1
ATOM 997 O O . VAL A 1 129 ? -3.516 -13.255 -0.371 1.00 95.00 129 VAL A O 1
ATOM 1000 N N . THR A 1 130 ? -5.230 -14.616 0.121 1.00 94.38 130 THR A N 1
ATOM 1001 C CA . THR A 1 130 ? -4.724 -15.745 -0.665 1.00 94.38 130 THR A CA 1
ATOM 1002 C C . THR A 1 130 ? -5.379 -15.723 -2.038 1.00 94.38 130 THR A C 1
ATOM 1004 O O . THR A 1 130 ? -6.604 -15.682 -2.143 1.00 94.38 130 THR A O 1
ATOM 1007 N N . VAL A 1 131 ? -4.577 -15.762 -3.099 1.00 91.25 131 VAL A N 1
ATOM 1008 C CA . VAL A 1 131 ? -5.065 -15.868 -4.479 1.00 91.25 131 VAL A CA 1
ATOM 1009 C C . VAL A 1 131 ? -4.404 -17.040 -5.192 1.00 91.25 131 VAL A C 1
ATOM 1011 O O . VAL A 1 131 ? -3.414 -17.611 -4.729 1.00 91.25 131 VAL A O 1
ATOM 1014 N N . ARG A 1 132 ? -4.921 -17.381 -6.375 1.00 83.12 132 ARG A N 1
ATOM 1015 C CA . ARG A 1 132 ? -4.258 -18.315 -7.287 1.00 83.12 132 ARG A CA 1
ATOM 1016 C C . ARG A 1 132 ? -2.902 -17.723 -7.697 1.00 83.12 132 ARG A C 1
ATOM 1018 O O . ARG A 1 132 ? -2.854 -16.839 -8.543 1.00 83.12 132 ARG A O 1
ATOM 1025 N N . GLY A 1 133 ? -1.822 -18.182 -7.065 1.00 81.50 133 GLY A N 1
ATOM 1026 C CA . GLY A 1 133 ? -0.460 -17.681 -7.290 1.00 81.50 133 GLY A CA 1
ATOM 1027 C C . GLY A 1 133 ? 0.263 -17.146 -6.051 1.00 81.50 133 GLY A C 1
ATOM 1028 O O . GLY A 1 133 ? 1.390 -16.684 -6.200 1.00 81.50 133 GLY A O 1
ATOM 1029 N N . GLY A 1 134 ? -0.350 -17.211 -4.863 1.00 91.81 134 GLY A N 1
ATOM 1030 C CA . GLY A 1 134 ? 0.314 -16.921 -3.590 1.00 91.81 134 GLY A CA 1
ATOM 1031 C C . GLY A 1 134 ? -0.454 -15.948 -2.700 1.00 91.81 134 GLY A C 1
ATOM 1032 O O . GLY A 1 134 ? -1.630 -15.648 -2.923 1.00 91.81 134 GLY A O 1
ATOM 1033 N N . LEU A 1 135 ? 0.235 -15.452 -1.681 1.00 96.19 135 LEU A N 1
ATOM 1034 C CA . LEU A 1 135 ? -0.234 -14.406 -0.788 1.00 96.19 135 LEU A CA 1
ATOM 1035 C C . LEU A 1 135 ? -0.071 -13.034 -1.445 1.00 96.19 135 LEU A C 1
ATOM 1037 O O . LEU A 1 135 ? 0.926 -12.739 -2.108 1.00 96.19 135 LEU A O 1
ATOM 1041 N N . ARG A 1 136 ? -1.066 -12.176 -1.249 1.00 96.31 136 ARG A N 1
ATOM 1042 C CA . ARG A 1 136 ? -1.103 -10.797 -1.737 1.00 96.31 136 ARG A CA 1
ATOM 1043 C C . ARG A 1 136 ? -1.480 -9.865 -0.608 1.00 96.31 136 ARG A C 1
ATOM 1045 O O . ARG A 1 136 ? -2.126 -10.273 0.350 1.00 96.31 136 ARG A O 1
ATOM 1052 N N . VAL A 1 137 ? -1.118 -8.602 -0.767 1.00 97.00 137 VAL A N 1
ATOM 1053 C CA . VAL A 1 137 ? -1.493 -7.537 0.1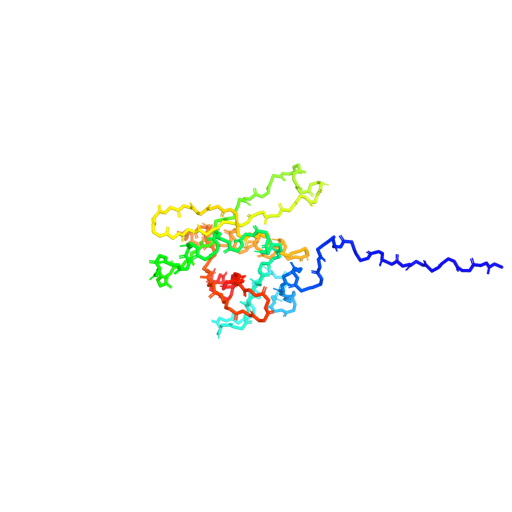58 1.00 97.00 137 VAL A CA 1
ATOM 1054 C C . VAL A 1 137 ? -2.446 -6.589 -0.553 1.00 97.00 137 VAL A C 1
ATOM 1056 O O . VAL A 1 137 ? -2.173 -6.154 -1.673 1.00 97.00 137 VAL A O 1
ATOM 1059 N N . GLU A 1 138 ? -3.557 -6.276 0.100 1.00 97.12 138 GLU A N 1
ATOM 1060 C CA . GLU A 1 138 ? -4.535 -5.293 -0.354 1.00 97.12 138 GLU A CA 1
ATOM 1061 C C . GLU A 1 138 ? -4.622 -4.149 0.653 1.00 97.12 138 GLU A C 1
ATOM 1063 O O . GLU A 1 138 ? -4.884 -4.369 1.832 1.00 97.12 138 GLU A O 1
ATOM 1068 N N . LEU A 1 139 ? -4.417 -2.926 0.176 1.00 97.31 139 LEU A N 1
ATOM 1069 C CA . LEU A 1 139 ? -4.665 -1.698 0.914 1.00 97.31 139 LEU A CA 1
ATOM 1070 C C . LEU A 1 139 ? -6.163 -1.380 0.873 1.00 97.31 139 LEU A C 1
ATOM 1072 O O . LEU A 1 139 ? -6.773 -1.317 -0.201 1.00 97.31 139 LEU A O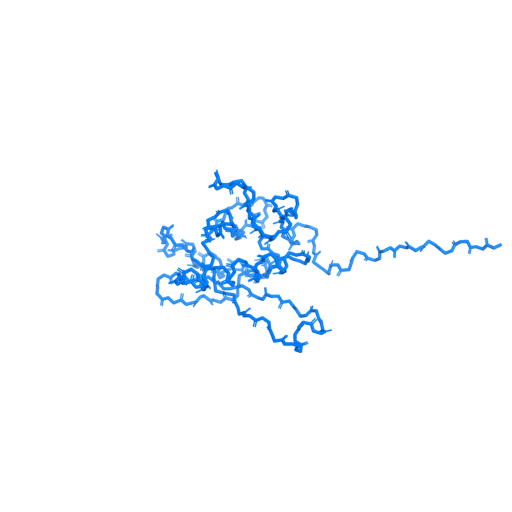 1
ATOM 1076 N N . LEU A 1 140 ? -6.748 -1.148 2.044 1.00 96.25 140 LEU A N 1
ATOM 1077 C CA . LEU A 1 140 ? -8.160 -0.836 2.257 1.00 96.25 140 LEU A CA 1
ATOM 1078 C C . LEU A 1 140 ? -8.404 0.663 2.046 1.00 96.25 140 LEU A C 1
ATOM 1080 O O . LEU A 1 140 ? -8.729 1.417 2.960 1.00 96.25 140 LEU A O 1
ATOM 1084 N N . MET A 1 141 ? -8.213 1.114 0.808 1.00 96.50 141 MET A N 1
ATOM 1085 C CA . MET A 1 141 ? -8.217 2.537 0.458 1.00 96.50 141 MET A CA 1
ATOM 1086 C C . MET A 1 141 ? -9.531 3.241 0.824 1.00 96.50 141 MET A C 1
ATOM 1088 O O . MET A 1 141 ? -9.516 4.405 1.202 1.00 96.50 141 MET A O 1
ATOM 1092 N N . HIS A 1 142 ? -10.671 2.552 0.785 1.00 95.12 142 HIS A N 1
ATOM 1093 C CA . HIS A 1 142 ? -11.961 3.091 1.234 1.00 95.12 142 HIS A CA 1
ATOM 1094 C C . HIS A 1 142 ? -11.958 3.626 2.685 1.00 95.12 142 HIS A C 1
ATOM 1096 O O . HIS A 1 142 ? -12.704 4.561 2.992 1.00 95.12 142 HIS A O 1
ATOM 1102 N N . GLU A 1 143 ? -11.095 3.108 3.567 1.00 93.38 143 GLU A N 1
ATOM 1103 C CA . GLU A 1 143 ? -10.964 3.566 4.961 1.00 93.38 143 GLU A CA 1
ATOM 1104 C C . GLU A 1 143 ? -10.219 4.904 5.099 1.00 93.38 143 GLU A C 1
ATOM 1106 O O . GLU A 1 143 ? -10.238 5.549 6.156 1.00 93.38 143 GLU A O 1
ATOM 1111 N N . THR A 1 144 ? -9.598 5.370 4.012 1.00 92.69 144 THR A N 1
ATOM 1112 C CA . THR A 1 144 ? -8.852 6.630 3.962 1.00 92.69 144 THR A CA 1
ATOM 1113 C C . THR A 1 144 ? -9.658 7.773 3.348 1.00 92.69 144 THR A C 1
ATOM 1115 O O . THR A 1 144 ? -9.067 8.780 2.978 1.00 92.69 144 THR A O 1
ATOM 1118 N N . ARG A 1 145 ? -10.982 7.645 3.158 1.00 87.81 145 ARG A N 1
ATOM 1119 C CA . ARG A 1 145 ? -11.814 8.723 2.576 1.00 87.81 145 ARG A CA 1
ATOM 1120 C C . ARG A 1 145 ? -11.975 9.937 3.499 1.00 87.81 145 ARG A C 1
ATOM 1122 O O . ARG A 1 145 ? -12.205 11.028 2.988 1.00 87.81 145 ARG A O 1
ATOM 1129 N N . GLY A 1 146 ? -11.997 9.694 4.814 1.00 75.88 146 GLY A N 1
ATOM 1130 C CA . GLY A 1 146 ? -12.304 10.689 5.852 1.00 75.88 146 GLY A CA 1
ATOM 1131 C C . GLY A 1 146 ? -11.296 11.815 5.946 1.00 75.88 146 GLY A C 1
ATOM 1132 O O . GLY A 1 146 ? -10.134 11.575 5.561 1.00 75.88 146 GLY A O 1
#

Foldseek 3Di:
DDDDPPPPPPPDPADPVQLWDFDCVCADPLLFGPALPQPGKTWFHPQQVVQVQLVVQVVLVDPWKWKDWDDDDPVCVVVVHWTWIWIQHPNDTTPTRHTGRPPCNVSLVSLLVQCVVVVHHSIFIKDWDADDNGIIIMGSRSNSND

pLDDT: mean 88.6, std 13.46, range [36.56, 97.62]

Secondary structure (DSSP, 8-state):
-------------S-GGGS-B--GGGB-TTS-BS-SSS---EEPBS-GGGHHHHHHHHTT--S-EEEE-PPPPHHHHHTT---EEEEEETTEEEEEEEEPPTT-HHHHHHHHHHHHHTTS-S-EEEEEEEETTEEEEEE-GGGG--

Radius of gyration: 16.23 Å; chains: 1; bounding box: 33×35×64 Å